Protein AF-A0A355S2Q7-F1 (afdb_monomer_lite)

pLDDT: mean 98.08, std 1.68, range [84.12, 98.81]

Secondary structure (DSSP, 8-state):
---EEE--SS--HHHHHHHHHHHHHHHHHTT--S-EEE-S-HHHHHHHHHTT---S-------SSHHHHHHTT--HHHHHHHHHHHHHH-

Sequence (90 aa):
DAVIGLNPVEDTVDNVSKILKKFYEIKAKWEVPTQACVLAHVTTQMEAIKKGAPSDLIFQSVAGTQKGNEAFGITADMLSEAKEIVTRQG

Foldseek 3Di:
DEEDEEADPDLALVVQLVVLVVVVVVCVVVVPPYFYEYAHDLVSVLVNLVVQRQGQDGHHDDDPDPVRQVVSVDDPVSVVVSVVSNVPRD

Radius of gyration: 13.19 Å; chains: 1; bounding box: 33×24×32 Å

Structure (mmCIF, N/CA/C/O backbone):
data_AF-A0A355S2Q7-F1
#
_entry.id   AF-A0A355S2Q7-F1
#
loop_
_atom_site.group_PDB
_atom_site.id
_atom_site.type_symbol
_atom_site.label_atom_id
_atom_site.label_alt_id
_atom_site.label_comp_id
_atom_site.label_asym_id
_atom_site.label_entity_id
_atom_site.label_seq_id
_atom_site.pdbx_PDB_ins_code
_atom_site.Cartn_x
_atom_site.Cartn_y
_atom_site.Cartn_z
_atom_site.occupancy
_atom_site.B_iso_or_equiv
_atom_site.auth_seq_id
_atom_site.auth_comp_id
_atom_site.auth_asym_id
_atom_site.auth_atom_id
_atom_site.pdbx_PDB_model_num
ATOM 1 N N . ASP A 1 1 ? -15.126 -10.460 2.967 1.00 92.12 1 ASP A N 1
ATOM 2 C CA . ASP A 1 1 ? -14.422 -11.540 3.688 1.00 92.12 1 ASP A CA 1
ATOM 3 C C . ASP A 1 1 ? -12.945 -11.562 3.314 1.00 92.12 1 ASP A C 1
ATOM 5 O O . ASP A 1 1 ? -12.131 -11.642 4.217 1.00 92.12 1 ASP A O 1
ATOM 9 N N . ALA A 1 2 ? -12.594 -11.429 2.030 1.00 97.38 2 ALA A N 1
ATOM 10 C CA . ALA A 1 2 ? -11.194 -11.336 1.605 1.00 97.38 2 ALA A CA 1
ATOM 11 C C . ALA A 1 2 ? -10.540 -9.972 1.903 1.00 97.38 2 ALA A C 1
ATOM 13 O O . ALA A 1 2 ? -9.480 -9.908 2.508 1.00 97.38 2 ALA A O 1
ATOM 14 N N . VAL A 1 3 ? -11.140 -8.870 1.443 1.00 98.25 3 VAL A N 1
ATOM 15 C CA . VAL A 1 3 ? -10.636 -7.504 1.665 1.00 98.25 3 VAL A CA 1
ATOM 16 C C . VAL A 1 3 ? -11.746 -6.490 1.376 1.00 98.25 3 VAL A C 1
ATOM 18 O O . VAL A 1 3 ? -12.524 -6.671 0.439 1.00 98.25 3 VAL A O 1
ATOM 21 N N . ILE A 1 4 ? -11.830 -5.421 2.169 1.00 98.19 4 ILE A N 1
ATOM 22 C CA . ILE A 1 4 ? -12.554 -4.196 1.808 1.00 98.19 4 ILE A CA 1
ATOM 23 C C . ILE A 1 4 ? -11.537 -3.257 1.172 1.00 98.19 4 ILE A C 1
ATOM 25 O O . ILE A 1 4 ? -10.583 -2.838 1.827 1.00 98.19 4 ILE A O 1
ATOM 29 N N . GLY A 1 5 ? -11.727 -2.926 -0.101 1.00 98.06 5 GLY A N 1
ATOM 30 C CA . GLY A 1 5 ? -10.784 -2.066 -0.795 1.00 98.06 5 GLY A CA 1
ATOM 31 C C . GLY A 1 5 ? -11.404 -1.136 -1.817 1.00 98.06 5 GLY A C 1
ATOM 32 O O . GLY A 1 5 ? -12.548 -1.306 -2.236 1.00 98.06 5 GLY A O 1
ATOM 33 N N . LEU A 1 6 ? -10.615 -0.137 -2.203 1.00 98.56 6 LEU A N 1
ATOM 34 C CA . LEU A 1 6 ? -10.924 0.792 -3.283 1.00 98.56 6 LEU A CA 1
ATOM 35 C C . LEU A 1 6 ? -9.709 0.906 -4.194 1.00 98.56 6 LEU A C 1
ATOM 37 O O . LEU A 1 6 ? -8.592 1.065 -3.709 1.00 98.56 6 LEU A O 1
ATOM 41 N N . ASN A 1 7 ? -9.944 0.877 -5.502 1.00 98.56 7 ASN A N 1
ATOM 42 C CA . ASN A 1 7 ? -8.996 1.390 -6.482 1.00 98.56 7 ASN A CA 1
ATOM 43 C C . ASN A 1 7 ? -9.275 2.897 -6.647 1.00 98.56 7 ASN A C 1
ATOM 45 O O . ASN A 1 7 ? -10.337 3.246 -7.177 1.00 98.56 7 ASN A O 1
ATOM 49 N N . PRO A 1 8 ? -8.432 3.788 -6.094 1.00 97.81 8 PRO A N 1
ATOM 50 C CA . PRO A 1 8 ? -8.738 5.208 -6.056 1.00 97.81 8 PRO A CA 1
ATOM 51 C C . PRO A 1 8 ? -8.549 5.848 -7.434 1.00 97.81 8 PRO A C 1
ATOM 53 O O . PRO A 1 8 ? -7.582 5.576 -8.134 1.00 97.81 8 PRO A O 1
ATOM 56 N N . VAL A 1 9 ? -9.448 6.767 -7.795 1.00 97.56 9 VAL A N 1
ATOM 57 C CA . VAL A 1 9 ? -9.267 7.612 -8.991 1.00 97.56 9 VAL A CA 1
ATOM 58 C C . VAL A 1 9 ? -8.090 8.575 -8.799 1.00 97.56 9 VAL A C 1
ATOM 60 O O . VAL A 1 9 ? -7.330 8.819 -9.730 1.00 97.56 9 VAL A O 1
ATOM 63 N N . GLU A 1 10 ? -7.931 9.106 -7.583 1.00 97.12 10 GLU A N 1
ATOM 64 C CA . GLU A 1 10 ? -6.835 10.003 -7.211 1.00 97.12 10 GLU A CA 1
ATOM 65 C C . GLU A 1 10 ? -5.825 9.284 -6.312 1.00 97.12 10 GLU A C 1
ATOM 67 O O . GLU A 1 10 ? -6.099 9.005 -5.140 1.00 97.12 10 GLU A O 1
ATOM 72 N N . ASP A 1 11 ? -4.640 9.025 -6.860 1.00 96.38 11 ASP A N 1
ATOM 73 C CA . ASP A 1 11 ? -3.510 8.396 -6.175 1.00 96.38 11 ASP A CA 1
ATOM 74 C C . ASP A 1 11 ? -2.633 9.458 -5.490 1.00 96.38 11 ASP A C 1
ATOM 76 O O . ASP A 1 11 ? -1.542 9.809 -5.939 1.00 96.38 11 ASP A O 1
ATOM 80 N N . THR A 1 12 ? -3.160 10.047 -4.416 1.00 98.50 12 THR A N 1
ATOM 81 C CA . THR A 1 12 ? -2.411 10.971 -3.555 1.00 98.50 12 THR A CA 1
ATOM 82 C C . THR A 1 12 ? -2.365 10.442 -2.130 1.00 98.50 12 THR A C 1
ATOM 84 O O . THR A 1 12 ? -3.309 9.803 -1.662 1.00 98.50 12 THR A O 1
ATOM 87 N N . VAL A 1 13 ? -1.281 10.741 -1.408 1.00 98.56 13 VAL A N 1
ATOM 88 C CA . VAL A 1 13 ? -1.087 10.286 -0.020 1.00 98.56 13 VAL A CA 1
ATOM 89 C C . VAL A 1 13 ? -2.259 10.703 0.873 1.00 98.56 13 VAL A C 1
ATOM 91 O O . VAL A 1 13 ? -2.738 9.900 1.675 1.00 98.56 13 VAL A O 1
ATOM 94 N N . ASP A 1 14 ? -2.762 11.927 0.711 1.00 98.56 14 ASP A N 1
ATOM 95 C CA . ASP A 1 14 ? -3.871 12.447 1.514 1.00 98.56 14 ASP A CA 1
ATOM 96 C C . ASP A 1 14 ? -5.190 11.734 1.198 1.00 98.56 14 ASP A C 1
ATOM 98 O O . ASP A 1 14 ? -5.926 11.360 2.119 1.00 98.56 14 ASP A O 1
ATOM 102 N N . ASN A 1 15 ? -5.482 11.488 -0.085 1.00 98.62 15 ASN A N 1
ATOM 103 C CA . ASN A 1 15 ? -6.696 10.780 -0.481 1.00 98.62 15 ASN A CA 1
ATOM 104 C C . ASN A 1 15 ? -6.657 9.311 -0.033 1.00 98.62 15 ASN A C 1
ATOM 106 O O . ASN A 1 15 ? -7.600 8.837 0.603 1.00 98.62 15 ASN A O 1
ATOM 110 N N . VAL A 1 16 ?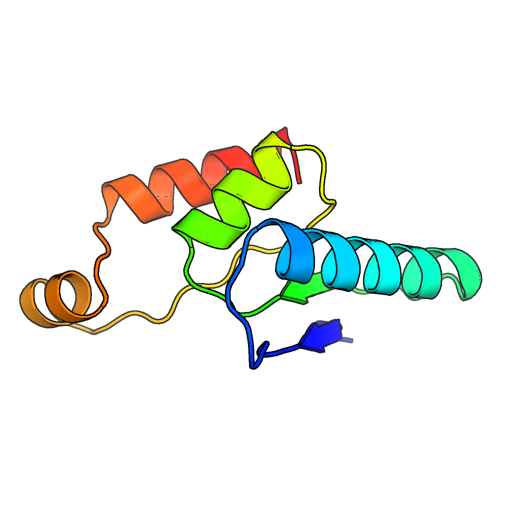 -5.539 8.617 -0.271 1.00 98.75 16 VAL A N 1
ATOM 111 C CA . VAL A 1 16 ? -5.308 7.240 0.195 1.00 98.75 16 VAL A CA 1
ATOM 112 C C . VAL A 1 16 ? -5.470 7.153 1.715 1.00 98.75 16 VAL A C 1
ATOM 114 O O . VAL A 1 16 ? -6.234 6.320 2.205 1.00 98.75 16 VAL A O 1
ATOM 117 N N . SER A 1 17 ? -4.854 8.073 2.464 1.00 98.75 17 SER A N 1
ATOM 118 C CA . SER A 1 17 ? -4.980 8.138 3.925 1.00 98.75 17 SER A CA 1
ATOM 119 C C . SER A 1 17 ? -6.426 8.331 4.382 1.00 98.75 17 SER A C 1
ATOM 121 O O . SER A 1 17 ? -6.864 7.714 5.355 1.00 98.75 17 SER A O 1
ATOM 123 N N . LYS A 1 18 ? -7.186 9.194 3.698 1.00 98.69 18 LYS A N 1
ATOM 124 C CA . LYS A 1 18 ? -8.594 9.459 4.010 1.00 98.69 18 LYS A CA 1
ATOM 125 C C . LYS A 1 18 ? -9.461 8.222 3.781 1.00 98.69 18 LYS A C 1
ATOM 127 O O . LYS A 1 18 ? -10.287 7.906 4.635 1.00 98.69 18 LYS A O 1
ATOM 132 N N . ILE A 1 19 ? -9.275 7.525 2.660 1.00 98.69 19 ILE A N 1
ATOM 133 C CA . ILE A 1 19 ? -10.037 6.314 2.330 1.00 98.69 19 ILE A CA 1
ATOM 134 C C . ILE A 1 19 ? -9.722 5.195 3.329 1.00 98.69 19 ILE A C 1
ATOM 136 O O . ILE A 1 19 ? -10.646 4.608 3.891 1.00 98.69 1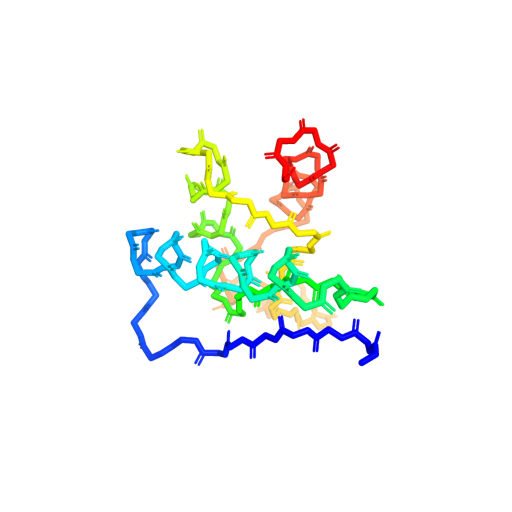9 ILE A O 1
ATOM 140 N N . LEU A 1 20 ? -8.439 4.952 3.617 1.00 98.69 20 LEU A N 1
ATOM 141 C CA . LEU A 1 20 ? -8.004 3.949 4.592 1.00 98.69 20 LEU A CA 1
ATOM 142 C C . LEU A 1 20 ? -8.622 4.187 5.976 1.00 98.69 20 LEU A C 1
ATOM 144 O O . LEU A 1 20 ? -9.242 3.289 6.545 1.00 98.69 20 LEU A O 1
ATOM 148 N N . LYS A 1 21 ? -8.565 5.425 6.484 1.00 98.62 21 LYS A N 1
ATOM 149 C CA . LYS A 1 21 ? -9.210 5.791 7.757 1.00 98.62 21 LYS A CA 1
ATOM 150 C C . LYS A 1 21 ? -10.713 5.508 7.739 1.00 98.62 21 LYS A C 1
ATOM 152 O O . LYS A 1 21 ? -11.240 4.971 8.709 1.00 98.62 21 LYS A O 1
ATOM 157 N N . LYS A 1 22 ? -11.402 5.790 6.626 1.00 98.56 22 LYS A N 1
ATOM 158 C CA . LYS A 1 22 ? -12.836 5.493 6.482 1.00 98.56 22 LYS A CA 1
ATOM 159 C C . LYS A 1 22 ? -13.136 3.997 6.486 1.00 98.56 22 LYS A C 1
ATOM 161 O O . LYS A 1 22 ? -14.121 3.587 7.095 1.00 98.56 22 LYS A O 1
ATOM 166 N N . PHE A 1 23 ? -12.290 3.173 5.877 1.00 98.50 23 PHE A N 1
ATOM 167 C CA . PHE A 1 23 ? -12.431 1.720 5.966 1.00 98.50 23 PHE A CA 1
ATOM 168 C C . PHE A 1 23 ? -12.250 1.204 7.390 1.00 98.50 23 PHE A C 1
ATOM 170 O O . PHE A 1 23 ? -13.050 0.381 7.833 1.00 98.50 23 PHE A O 1
ATOM 177 N N . TYR A 1 24 ? -11.278 1.727 8.138 1.00 98.31 24 TYR A N 1
ATOM 178 C CA . TYR A 1 24 ? -11.090 1.349 9.540 1.00 98.31 24 TYR A CA 1
ATOM 179 C C . TYR A 1 24 ? -12.233 1.819 10.444 1.00 98.31 24 TYR A C 1
ATOM 181 O O . TYR A 1 24 ? -12.670 1.051 11.297 1.00 98.31 24 TYR A O 1
ATOM 189 N N . GLU A 1 25 ? -12.783 3.019 10.224 1.00 98.44 25 GLU A N 1
ATOM 190 C CA . GLU A 1 25 ? -13.997 3.475 10.916 1.00 98.44 25 GLU A CA 1
ATOM 191 C C . GLU A 1 25 ? -15.169 2.503 10.693 1.00 98.44 25 GLU A C 1
ATOM 193 O O . GLU A 1 25 ? -15.865 2.147 11.641 1.00 98.44 25 GLU A O 1
ATOM 198 N N . ILE A 1 26 ? -15.377 2.038 9.454 1.00 98.06 26 ILE A N 1
ATOM 199 C CA . ILE A 1 26 ? -16.441 1.079 9.114 1.00 98.06 26 ILE A CA 1
ATOM 200 C C . ILE A 1 26 ? -16.177 -0.287 9.757 1.00 98.06 26 ILE A C 1
ATOM 202 O O . ILE A 1 26 ? -17.086 -0.838 10.379 1.00 98.06 26 ILE A O 1
ATOM 206 N N . LYS A 1 27 ? -14.952 -0.818 9.638 1.00 97.62 27 LYS A N 1
ATOM 207 C CA . LYS A 1 27 ? -14.553 -2.091 10.260 1.00 97.62 27 LYS A CA 1
ATOM 208 C C . LYS A 1 27 ? -14.800 -2.070 11.764 1.00 97.62 27 LYS A C 1
ATOM 210 O O . LYS A 1 27 ? -15.412 -2.996 12.278 1.00 97.62 27 LYS A O 1
ATOM 215 N N . ALA A 1 28 ? -14.355 -1.014 12.446 1.00 97.69 28 ALA A N 1
ATOM 216 C CA . ALA A 1 28 ? -14.500 -0.879 13.890 1.00 97.69 28 ALA A CA 1
ATOM 217 C C . ALA A 1 28 ? -15.965 -0.702 14.304 1.00 97.69 28 ALA A C 1
ATOM 219 O O . ALA A 1 28 ? -16.420 -1.352 15.238 1.00 97.69 28 ALA A O 1
ATOM 220 N N . LYS A 1 29 ? -16.727 0.137 13.589 1.00 98.50 29 LYS A N 1
ATOM 221 C CA . LYS A 1 29 ? -18.136 0.410 13.906 1.00 98.50 29 LYS A CA 1
ATOM 222 C C . LYS A 1 29 ? -19.014 -0.840 13.855 1.00 98.50 29 LYS A C 1
ATOM 224 O O . LYS A 1 29 ? -19.950 -0.947 14.640 1.00 98.50 29 LYS A O 1
ATOM 229 N N . TRP A 1 30 ? -18.754 -1.728 12.901 1.00 98.38 30 TRP A N 1
ATOM 230 C CA . TRP A 1 30 ? -19.574 -2.916 12.657 1.00 98.38 30 TRP A CA 1
ATOM 231 C C . TRP A 1 30 ? -18.870 -4.221 13.030 1.00 98.38 30 TRP A C 1
ATOM 233 O O . TRP A 1 30 ? -19.360 -5.287 12.670 1.00 98.38 30 TRP A O 1
ATOM 243 N N . GLU A 1 31 ? -17.716 -4.128 13.695 1.00 98.12 31 GLU A N 1
ATOM 244 C CA . GLU A 1 31 ? -16.875 -5.264 14.087 1.00 98.12 31 GLU A CA 1
ATOM 245 C C . GLU A 1 31 ? -16.625 -6.249 12.929 1.00 98.12 31 GLU A C 1
ATOM 247 O O . GLU A 1 31 ? -16.656 -7.465 13.100 1.00 98.12 31 GLU A O 1
ATOM 252 N N . VAL A 1 32 ? -16.396 -5.723 11.718 1.00 98.25 32 VAL A N 1
ATOM 253 C CA . VAL A 1 32 ? -16.248 -6.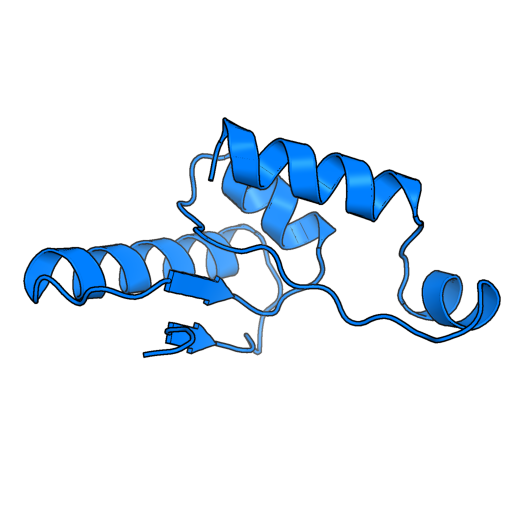546 10.508 1.00 98.25 32 VAL A CA 1
ATOM 254 C C . VAL A 1 32 ? -14.899 -7.277 10.546 1.00 98.25 32 VAL A C 1
ATOM 256 O O . VAL A 1 32 ? -13.858 -6.614 10.467 1.00 98.25 32 VAL A O 1
ATOM 259 N N . PRO A 1 33 ? -14.869 -8.623 10.595 1.00 98.00 33 PRO A N 1
ATOM 260 C CA . PRO A 1 33 ? -13.626 -9.382 10.698 1.0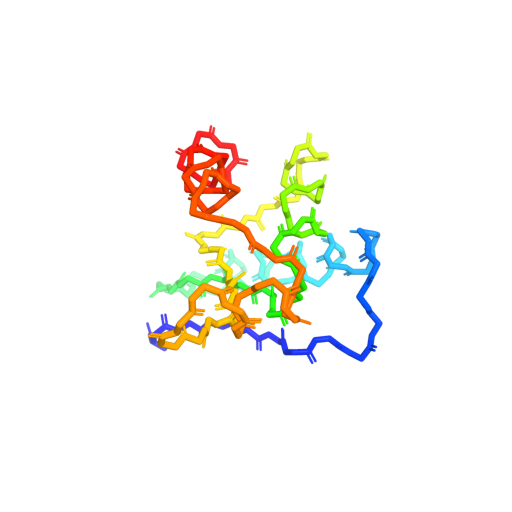0 98.00 33 PRO A CA 1
ATOM 261 C C . PRO A 1 33 ? -12.980 -9.548 9.313 1.00 98.00 33 PRO A C 1
ATOM 263 O O . PRO A 1 33 ? -13.094 -10.591 8.675 1.00 98.00 33 PRO A O 1
ATOM 266 N N . THR A 1 34 ? -12.343 -8.490 8.809 1.00 98.06 34 THR A N 1
ATOM 267 C CA . THR A 1 34 ? -11.732 -8.452 7.468 1.00 98.06 34 THR A CA 1
ATOM 268 C C . THR A 1 34 ? -10.554 -7.478 7.413 1.00 98.06 34 THR A C 1
ATOM 270 O O . THR A 1 34 ? -10.342 -6.682 8.325 1.00 98.06 34 THR A O 1
ATOM 273 N N . GLN A 1 35 ? -9.810 -7.509 6.312 1.00 98.38 35 GLN A N 1
ATOM 274 C CA . GLN A 1 35 ? -8.715 -6.589 6.005 1.00 98.38 35 GLN A CA 1
ATOM 275 C C . GLN A 1 35 ? -9.200 -5.373 5.198 1.00 98.38 35 GLN A C 1
ATOM 277 O O . GLN A 1 35 ? -10.213 -5.453 4.498 1.00 98.38 35 GLN A O 1
ATOM 282 N N . ALA A 1 36 ? -8.458 -4.269 5.264 1.00 98.19 36 ALA A N 1
ATOM 283 C CA . ALA A 1 36 ? -8.632 -3.050 4.486 1.00 98.19 36 ALA A CA 1
ATOM 284 C C . ALA A 1 36 ? -7.381 -2.747 3.645 1.00 98.19 36 ALA A C 1
ATOM 286 O O . ALA A 1 36 ? -6.253 -2.949 4.094 1.00 98.19 36 ALA A O 1
ATOM 287 N N . CYS A 1 37 ? -7.590 -2.253 2.422 1.00 98.50 37 CYS A N 1
ATOM 288 C CA . CYS A 1 37 ? -6.514 -1.867 1.506 1.00 98.50 37 CYS A CA 1
ATOM 289 C C . CYS A 1 37 ? -6.990 -0.797 0.511 1.00 98.50 37 CYS A C 1
ATOM 291 O O . CYS A 1 37 ? -8.152 -0.789 0.110 1.00 98.50 37 CYS A O 1
ATOM 293 N N . VAL A 1 38 ? -6.098 0.080 0.054 1.00 98.69 38 VAL A N 1
ATOM 294 C CA . VAL A 1 38 ? -6.364 0.994 -1.069 1.00 98.69 38 VAL A CA 1
ATOM 295 C C . VAL A 1 38 ? -5.361 0.697 -2.174 1.00 98.69 38 VAL A C 1
ATOM 297 O O . VAL A 1 38 ? -4.159 0.780 -1.956 1.00 98.69 38 VAL A O 1
ATOM 300 N N . LEU A 1 39 ? -5.857 0.348 -3.361 1.00 98.69 39 LEU A N 1
ATOM 301 C CA . LEU A 1 39 ? -5.072 -0.212 -4.463 1.00 98.69 39 LEU A CA 1
ATOM 302 C C . LEU A 1 39 ? -4.387 0.886 -5.303 1.00 98.69 39 LEU A C 1
ATOM 304 O O . LEU A 1 39 ? -4.573 0.963 -6.513 1.00 98.69 39 LEU A O 1
ATOM 308 N N . ALA A 1 40 ? -3.630 1.753 -4.632 1.00 98.62 40 ALA A N 1
ATOM 309 C CA . ALA A 1 40 ? -2.786 2.802 -5.212 1.00 98.62 40 ALA A CA 1
ATOM 310 C C . ALA A 1 40 ? -1.380 2.273 -5.570 1.00 98.62 40 ALA A C 1
ATOM 312 O O . ALA A 1 40 ? -1.066 1.111 -5.311 1.00 98.62 40 ALA A O 1
ATOM 313 N N . HIS A 1 41 ? -0.495 3.107 -6.115 1.00 98.69 41 HIS A N 1
ATOM 314 C CA . HIS A 1 41 ? 0.919 2.751 -6.236 1.00 98.69 41 HIS A CA 1
ATOM 315 C C . HIS A 1 41 ? 1.536 2.481 -4.851 1.00 98.69 41 HIS A C 1
ATOM 317 O O . HIS A 1 41 ? 1.211 3.148 -3.862 1.00 98.69 41 HIS A O 1
ATOM 323 N N . VAL A 1 42 ? 2.435 1.495 -4.761 1.00 98.69 42 VAL A N 1
ATOM 324 C CA . VAL A 1 42 ? 3.017 1.029 -3.492 1.00 98.69 42 VAL A CA 1
ATOM 325 C C . VAL A 1 42 ? 3.705 2.153 -2.721 1.00 98.69 42 VAL A C 1
ATOM 327 O O . VAL A 1 42 ? 3.561 2.239 -1.506 1.00 98.69 42 VAL A O 1
ATOM 330 N N . THR A 1 43 ? 4.370 3.077 -3.417 1.00 98.69 43 THR A N 1
ATOM 331 C CA . THR A 1 43 ? 5.035 4.224 -2.783 1.00 98.69 43 THR A CA 1
ATOM 332 C C . THR A 1 43 ? 4.040 5.183 -2.130 1.00 98.69 43 THR A C 1
ATOM 334 O O . THR A 1 43 ? 4.285 5.629 -1.011 1.00 98.69 43 THR A O 1
ATOM 337 N N . THR A 1 44 ? 2.889 5.461 -2.755 1.00 98.81 44 THR A N 1
ATOM 338 C CA . THR A 1 44 ? 1.849 6.304 -2.144 1.00 98.81 44 THR A CA 1
ATOM 339 C C . THR A 1 44 ? 1.296 5.656 -0.879 1.00 98.81 44 THR A C 1
ATOM 341 O O . THR A 1 44 ? 1.121 6.331 0.136 1.00 98.81 44 THR A O 1
ATOM 344 N N . GLN A 1 45 ? 1.049 4.342 -0.918 1.00 98.81 45 GLN A N 1
ATOM 345 C CA . GLN A 1 45 ? 0.581 3.591 0.249 1.00 98.81 45 GLN A CA 1
ATOM 346 C C . GLN A 1 45 ? 1.625 3.589 1.372 1.00 98.81 45 GLN A C 1
ATOM 348 O O . GLN A 1 45 ? 1.280 3.881 2.513 1.00 98.81 45 GLN A O 1
ATOM 353 N N . MET A 1 46 ? 2.900 3.331 1.058 1.00 98.81 46 MET A N 1
ATOM 354 C CA . MET A 1 46 ? 4.004 3.389 2.024 1.00 98.81 46 MET A CA 1
ATOM 355 C C . MET A 1 46 ? 4.065 4.749 2.722 1.00 98.81 46 MET A C 1
ATOM 357 O O . MET A 1 46 ? 4.157 4.802 3.945 1.00 98.81 46 MET A O 1
ATOM 361 N N . GLU A 1 47 ? 3.973 5.850 1.973 1.00 98.75 47 GLU A N 1
ATOM 362 C CA . GLU A 1 47 ? 3.996 7.198 2.548 1.00 98.75 47 GLU A CA 1
ATOM 363 C C . GLU A 1 47 ? 2.738 7.517 3.369 1.00 98.75 47 GLU A C 1
ATOM 365 O O . GLU A 1 47 ? 2.830 8.193 4.395 1.00 98.75 47 GLU A O 1
ATOM 370 N N . ALA A 1 48 ? 1.567 7.008 2.978 1.00 98.75 48 ALA A N 1
ATOM 371 C CA . ALA A 1 48 ? 0.354 7.117 3.788 1.00 98.75 48 ALA A CA 1
ATOM 372 C C . ALA A 1 48 ? 0.513 6.384 5.131 1.00 98.75 48 ALA A C 1
ATOM 374 O O . ALA A 1 48 ? 0.217 6.958 6.181 1.00 98.75 48 ALA A O 1
ATOM 375 N N . ILE A 1 49 ? 1.044 5.156 5.111 1.00 98.62 49 ILE A N 1
ATOM 376 C CA . ILE A 1 49 ? 1.285 4.345 6.314 1.00 98.62 49 ILE A CA 1
ATOM 377 C C . ILE A 1 49 ? 2.338 5.001 7.216 1.00 98.62 49 ILE A C 1
ATOM 379 O O . ILE A 1 49 ? 2.098 5.168 8.409 1.00 98.62 49 ILE A O 1
ATOM 383 N N . LYS A 1 50 ? 3.456 5.492 6.657 1.00 98.50 50 LYS A N 1
ATOM 384 C CA . LYS A 1 50 ? 4.478 6.257 7.405 1.00 98.50 50 LYS A CA 1
ATOM 385 C C . LYS A 1 50 ? 3.897 7.501 8.095 1.00 98.50 50 LYS A C 1
ATOM 387 O O . LYS A 1 50 ? 4.409 7.932 9.125 1.00 98.50 50 LYS A O 1
ATOM 392 N N . LYS A 1 51 ? 2.819 8.081 7.550 1.00 98.25 51 LYS A N 1
ATOM 393 C CA . LYS A 1 51 ? 2.064 9.204 8.142 1.00 98.25 51 LYS A CA 1
ATOM 394 C C . LYS A 1 51 ? 0.930 8.766 9.085 1.00 98.25 51 LYS A C 1
ATOM 396 O O . LYS A 1 51 ? 0.135 9.605 9.514 1.00 98.25 51 LYS A O 1
ATOM 401 N N . GLY A 1 52 ? 0.842 7.480 9.418 1.00 98.12 52 GLY A N 1
ATOM 402 C CA . GLY A 1 52 ? -0.127 6.920 10.360 1.00 98.12 52 GLY A CA 1
ATOM 403 C C . GLY A 1 52 ? -1.499 6.610 9.758 1.00 98.12 52 GLY A C 1
ATOM 404 O O . GLY A 1 52 ? -2.487 6.560 10.493 1.00 98.12 52 GLY A O 1
ATOM 405 N N . ALA A 1 53 ? -1.613 6.462 8.434 1.00 98.50 53 ALA A N 1
ATOM 406 C CA . ALA A 1 53 ? -2.810 5.868 7.849 1.00 98.50 53 ALA A CA 1
ATOM 407 C C . ALA A 1 53 ? -2.819 4.352 8.117 1.00 98.50 53 ALA A C 1
ATOM 409 O O . ALA A 1 53 ? -1.829 3.693 7.811 1.00 98.50 53 ALA A O 1
ATOM 410 N N . PRO A 1 54 ? -3.918 3.796 8.649 1.00 98.19 54 PRO A N 1
ATOM 411 C CA . PRO A 1 54 ? -3.976 2.377 8.973 1.00 98.19 54 PRO A CA 1
ATOM 412 C C . PRO A 1 54 ? -4.166 1.539 7.699 1.00 98.19 54 PRO A C 1
ATOM 414 O O . PRO A 1 54 ? -4.961 1.915 6.838 1.00 98.19 54 PRO A O 1
ATOM 417 N N . SER A 1 55 ? -3.470 0.414 7.556 1.00 97.88 55 SER A N 1
ATOM 418 C CA . SER A 1 55 ? -3.607 -0.508 6.423 1.00 97.88 55 SER A CA 1
ATOM 419 C C . SER A 1 55 ? -3.225 -1.937 6.810 1.00 97.88 55 SER A C 1
ATOM 421 O O . SER A 1 55 ? -2.092 -2.195 7.199 1.00 97.88 55 SER A O 1
ATOM 423 N N . ASP A 1 56 ? -4.133 -2.901 6.622 1.00 98.12 56 ASP A N 1
ATOM 424 C CA . ASP A 1 56 ? -3.848 -4.308 6.952 1.00 98.12 56 ASP A CA 1
ATOM 425 C C . ASP A 1 56 ? -3.049 -5.007 5.838 1.00 98.12 56 ASP A C 1
ATOM 427 O O . ASP A 1 56 ? -2.383 -6.015 6.071 1.00 98.12 56 ASP A O 1
ATOM 431 N N . LEU A 1 57 ? -3.161 -4.504 4.604 1.00 98.44 57 LEU A N 1
ATOM 432 C CA . LEU A 1 57 ? -2.492 -5.021 3.410 1.00 98.44 57 LEU A CA 1
ATOM 433 C C . LEU A 1 57 ? -1.850 -3.875 2.628 1.00 98.44 57 LEU A C 1
ATOM 435 O O . LEU A 1 57 ? -2.271 -2.723 2.736 1.00 98.44 57 LEU A O 1
ATOM 439 N N . ILE A 1 58 ? -0.874 -4.207 1.785 1.00 98.50 58 ILE A N 1
ATOM 440 C CA . ILE A 1 58 ? -0.269 -3.277 0.832 1.00 98.50 58 ILE A CA 1
ATOM 441 C C . ILE A 1 58 ? -0.348 -3.864 -0.577 1.00 98.50 58 ILE A C 1
ATOM 443 O O . ILE A 1 58 ? 0.014 -5.020 -0.802 1.00 98.50 58 ILE A O 1
ATOM 447 N N . PHE A 1 59 ? -0.887 -3.090 -1.516 1.00 98.69 59 PHE A N 1
ATOM 448 C CA . PHE A 1 59 ? -1.109 -3.526 -2.893 1.00 98.69 59 PHE A CA 1
ATOM 449 C C . PHE A 1 59 ? 0.021 -3.068 -3.818 1.00 98.69 59 PHE A C 1
ATOM 451 O O . PHE A 1 59 ? 0.585 -1.995 -3.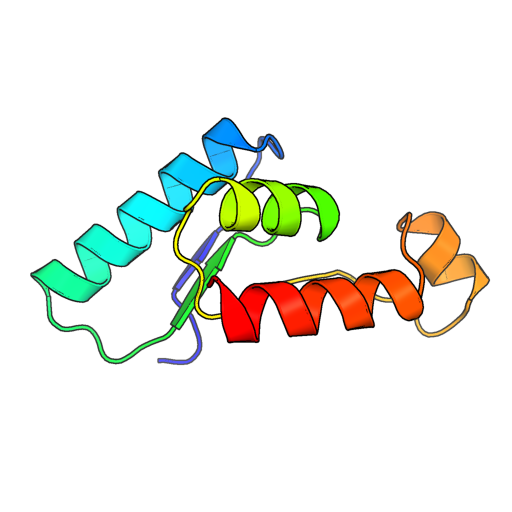625 1.00 98.69 59 PHE A O 1
ATOM 458 N N . GLN A 1 60 ? 0.298 -3.846 -4.864 1.00 98.62 60 GLN A N 1
ATOM 459 C CA . GLN A 1 60 ? 1.056 -3.379 -6.019 1.00 98.62 60 GLN A CA 1
ATOM 460 C C . GLN A 1 60 ? 0.749 -4.239 -7.248 1.00 98.62 60 GLN A C 1
ATOM 462 O O . GLN A 1 60 ? 0.762 -5.469 -7.172 1.00 98.62 60 GLN A O 1
ATOM 467 N N . 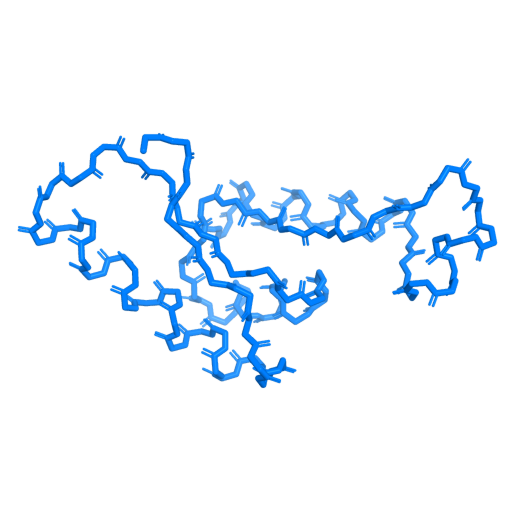SER A 1 61 ? 0.544 -3.599 -8.400 1.00 98.44 61 SER A N 1
ATOM 468 C CA . SER A 1 61 ? 0.551 -4.291 -9.692 1.00 98.44 61 SER A CA 1
ATOM 469 C C . SER A 1 61 ? 1.967 -4.759 -10.027 1.00 98.44 61 SER A C 1
ATOM 471 O O . SER A 1 61 ? 2.902 -3.959 -9.993 1.00 98.44 61 SER A O 1
ATOM 473 N N . VAL A 1 62 ? 2.123 -6.036 -10.383 1.00 98.31 62 VAL A N 1
ATOM 474 C CA . VAL A 1 62 ? 3.410 -6.638 -10.771 1.00 98.31 62 VAL A CA 1
ATOM 475 C C . VAL A 1 62 ? 3.351 -7.238 -12.173 1.00 98.31 62 VAL A C 1
ATOM 477 O O . VAL A 1 62 ? 2.291 -7.622 -12.667 1.00 98.31 62 VAL A O 1
ATOM 480 N N . ALA A 1 63 ? 4.515 -7.359 -12.802 1.00 98.38 63 ALA A N 1
ATOM 481 C CA . ALA A 1 63 ? 4.725 -8.042 -14.069 1.00 98.38 63 ALA A CA 1
ATOM 482 C C . ALA A 1 63 ? 5.693 -9.224 -13.910 1.00 98.38 63 ALA A C 1
ATOM 484 O O . ALA A 1 63 ? 6.538 -9.258 -13.017 1.00 98.38 63 ALA A O 1
ATOM 485 N N . GLY A 1 64 ? 5.623 -10.177 -14.843 1.00 98.25 64 GLY A N 1
ATOM 486 C CA . GLY A 1 64 ? 6.484 -11.368 -14.855 1.00 98.25 64 GLY A CA 1
ATOM 487 C C . GLY A 1 64 ? 7.922 -11.140 -15.341 1.00 98.25 64 GLY A C 1
ATOM 488 O O . GLY A 1 64 ? 8.655 -12.107 -15.515 1.00 98.25 64 GLY A O 1
ATOM 489 N N . THR A 1 65 ? 8.335 -9.895 -15.610 1.00 98.25 65 THR A N 1
ATOM 490 C CA . THR A 1 65 ? 9.700 -9.561 -16.057 1.00 98.25 65 THR A CA 1
ATOM 491 C C . THR A 1 65 ? 10.195 -8.287 -15.381 1.00 98.25 65 THR A C 1
ATOM 493 O O . THR A 1 65 ? 9.395 -7.412 -15.047 1.00 98.25 65 THR A O 1
ATOM 496 N N . GLN A 1 66 ? 11.518 -8.146 -15.241 1.00 98.06 66 GLN A N 1
ATOM 497 C CA . GLN A 1 66 ? 12.137 -6.939 -14.683 1.00 98.06 66 GLN A CA 1
ATOM 498 C C . GLN A 1 66 ? 11.707 -5.678 -15.445 1.00 98.06 66 GLN A C 1
ATOM 500 O O . GLN A 1 66 ? 11.219 -4.740 -14.829 1.00 98.06 66 GLN A O 1
ATOM 505 N N . LYS A 1 67 ? 11.777 -5.695 -16.782 1.00 98.31 67 LYS A N 1
ATOM 506 C CA . LYS A 1 67 ? 11.350 -4.565 -17.623 1.00 98.31 67 LYS A CA 1
ATOM 507 C C . LYS A 1 67 ? 9.877 -4.191 -17.411 1.00 98.31 67 LYS A C 1
ATOM 509 O O . LYS A 1 67 ? 9.522 -3.020 -17.470 1.00 98.31 67 LYS A O 1
ATOM 514 N N . GLY A 1 68 ? 9.011 -5.178 -17.175 1.00 98.50 68 GLY A N 1
ATOM 515 C CA . GLY A 1 68 ? 7.605 -4.924 -16.858 1.00 98.50 68 GLY A CA 1
ATOM 516 C C . GLY A 1 68 ? 7.427 -4.241 -15.499 1.00 98.50 68 GLY A C 1
ATOM 517 O O . GLY A 1 68 ? 6.639 -3.310 -15.387 1.00 98.50 68 GLY A O 1
ATOM 518 N N . ASN A 1 69 ? 8.192 -4.657 -14.489 1.00 98.44 69 ASN A N 1
ATOM 519 C CA . ASN A 1 69 ? 8.184 -4.024 -13.167 1.00 98.44 69 ASN A CA 1
ATOM 520 C C . ASN A 1 69 ? 8.782 -2.608 -13.199 1.00 98.44 69 ASN A C 1
ATOM 522 O O . ASN A 1 69 ? 8.217 -1.697 -12.604 1.00 98.44 69 ASN A O 1
ATOM 526 N N . GLU A 1 70 ? 9.843 -2.387 -13.976 1.00 97.62 70 GLU A N 1
ATOM 527 C CA . GLU A 1 70 ? 10.393 -1.049 -14.234 1.00 97.62 70 GLU A CA 1
ATOM 528 C C . GLU A 1 70 ? 9.364 -0.137 -14.919 1.00 97.62 70 GLU A C 1
ATOM 530 O O . GLU A 1 70 ? 9.241 1.029 -14.553 1.00 97.62 70 GLU A O 1
ATOM 535 N N . ALA A 1 71 ? 8.566 -0.667 -15.856 1.00 98.19 71 ALA A N 1
ATOM 536 C CA . ALA A 1 71 ? 7.474 0.078 -16.486 1.00 98.19 71 ALA A CA 1
ATOM 537 C C . ALA A 1 71 ? 6.337 0.428 -15.507 1.00 98.19 71 ALA A C 1
ATOM 539 O O . ALA A 1 71 ? 5.678 1.450 -15.683 1.00 98.19 71 ALA A O 1
ATOM 540 N N . PHE A 1 72 ? 6.129 -0.386 -14.466 1.00 97.69 72 PHE A N 1
ATOM 541 C CA . PHE A 1 72 ? 5.248 -0.057 -13.343 1.00 97.69 72 PHE A CA 1
ATOM 542 C C . PHE A 1 72 ? 5.892 0.878 -12.310 1.00 97.69 72 PHE A C 1
ATOM 544 O O . PHE A 1 72 ? 5.195 1.308 -11.401 1.00 97.69 72 PHE A O 1
ATOM 551 N N . GLY A 1 73 ? 7.183 1.204 -12.435 1.00 98.31 73 GLY A N 1
ATOM 552 C CA . GLY A 1 73 ? 7.894 2.069 -11.492 1.00 98.31 73 GLY A CA 1
ATOM 553 C C . GLY A 1 73 ? 8.307 1.380 -10.188 1.00 98.31 73 GLY A C 1
ATOM 554 O O . GLY A 1 73 ? 8.482 2.060 -9.178 1.00 98.31 73 GLY A O 1
ATOM 555 N N . ILE A 1 74 ? 8.468 0.050 -10.189 1.00 98.56 74 ILE A N 1
ATOM 556 C CA . ILE A 1 74 ? 8.769 -0.737 -8.983 1.00 98.56 74 ILE A CA 1
ATOM 557 C C . ILE A 1 74 ? 10.016 -1.615 -9.121 1.00 98.56 74 ILE A C 1
ATOM 559 O O . ILE A 1 74 ? 10.388 -2.057 -10.208 1.00 98.56 74 ILE A O 1
ATOM 563 N N . THR A 1 75 ? 10.629 -1.931 -7.979 1.00 98.44 75 THR A N 1
ATOM 564 C CA . THR A 1 75 ? 11.731 -2.897 -7.842 1.00 98.44 75 THR A CA 1
ATOM 565 C C . THR A 1 75 ? 11.401 -3.941 -6.771 1.00 98.44 75 THR A C 1
ATOM 567 O O . THR A 1 75 ? 10.514 -3.735 -5.942 1.00 98.44 75 THR A O 1
ATOM 570 N N . ALA A 1 76 ? 12.114 -5.072 -6.757 1.00 97.88 76 ALA A N 1
ATOM 571 C CA . ALA A 1 76 ? 11.934 -6.094 -5.718 1.00 97.88 76 ALA A CA 1
ATOM 572 C C . ALA A 1 76 ? 12.284 -5.573 -4.308 1.00 97.88 76 ALA A C 1
ATOM 574 O O . ALA A 1 76 ? 11.602 -5.909 -3.337 1.00 97.88 76 ALA A O 1
ATOM 575 N N . ASP A 1 77 ? 13.298 -4.709 -4.202 1.00 98.38 77 ASP A N 1
ATOM 576 C CA . ASP A 1 77 ? 13.687 -4.074 -2.938 1.00 98.38 77 ASP A CA 1
ATOM 577 C C . ASP A 1 77 ? 12.578 -3.158 -2.412 1.00 98.38 77 ASP A C 1
ATOM 579 O O . ASP A 1 77 ? 12.251 -3.208 -1.228 1.00 98.38 77 ASP A O 1
ATOM 583 N N . MET A 1 78 ? 11.915 -2.406 -3.298 1.00 98.50 78 MET A N 1
ATOM 584 C CA . MET A 1 78 ? 10.764 -1.574 -2.933 1.00 98.50 78 MET A CA 1
ATOM 585 C C . MET A 1 78 ? 9.607 -2.416 -2.377 1.00 98.50 78 MET A C 1
ATOM 587 O O . MET A 1 78 ? 8.999 -2.039 -1.379 1.00 98.50 78 MET A O 1
ATOM 591 N N . LEU A 1 79 ? 9.319 -3.582 -2.971 1.00 98.62 79 LEU A N 1
ATOM 592 C CA . LEU A 1 79 ? 8.301 -4.503 -2.442 1.00 98.62 79 LEU A CA 1
ATOM 593 C C . LEU A 1 79 ? 8.694 -5.082 -1.074 1.00 98.62 79 LEU A C 1
ATOM 595 O O . LEU A 1 79 ? 7.829 -5.337 -0.234 1.00 98.62 79 LEU A O 1
ATOM 599 N N . SER A 1 80 ? 9.993 -5.275 -0.839 1.00 98.62 80 SER A N 1
ATOM 600 C CA . SER A 1 80 ? 10.510 -5.739 0.451 1.00 98.62 80 SER A CA 1
ATOM 601 C C . SER A 1 80 ? 10.360 -4.656 1.525 1.00 98.62 80 SER A C 1
ATOM 603 O O . SER A 1 80 ? 9.828 -4.941 2.597 1.00 98.62 80 SER A O 1
ATOM 605 N N . GLU A 1 81 ? 10.704 -3.401 1.212 1.00 98.62 81 GLU A N 1
ATOM 606 C CA . GLU A 1 81 ? 10.472 -2.243 2.091 1.00 98.62 81 GLU A CA 1
ATOM 607 C C . GLU A 1 81 ? 8.976 -2.060 2.394 1.00 98.62 81 GLU A C 1
ATOM 609 O O . GLU A 1 81 ? 8.578 -1.901 3.548 1.00 98.62 81 GLU A O 1
ATOM 614 N N . ALA A 1 82 ? 8.124 -2.153 1.370 1.00 98.69 82 ALA A N 1
ATOM 615 C CA . ALA A 1 82 ? 6.675 -2.050 1.501 1.00 98.69 82 ALA A CA 1
ATOM 616 C C . ALA A 1 82 ? 6.105 -3.095 2.474 1.00 98.69 82 ALA A C 1
ATOM 618 O O . ALA A 1 82 ? 5.294 -2.768 3.347 1.00 98.69 82 ALA A O 1
ATOM 619 N N . LYS A 1 83 ? 6.570 -4.347 2.366 1.00 98.62 83 LYS A N 1
ATOM 620 C CA . LYS A 1 83 ? 6.202 -5.430 3.284 1.00 98.62 83 LYS A CA 1
ATOM 621 C C . LYS A 1 83 ? 6.628 -5.125 4.722 1.00 98.62 83 LYS A C 1
ATOM 623 O O . LYS A 1 83 ? 5.858 -5.373 5.652 1.00 98.62 83 LYS A O 1
ATOM 628 N N . GLU A 1 84 ? 7.838 -4.610 4.925 1.00 98.56 84 GLU A N 1
ATOM 629 C CA . GLU A 1 84 ? 8.313 -4.243 6.262 1.00 98.56 84 GLU A CA 1
ATOM 630 C C . GLU A 1 84 ? 7.487 -3.110 6.874 1.00 98.56 84 GLU A C 1
ATOM 632 O O . GLU A 1 84 ? 7.126 -3.190 8.050 1.00 98.56 84 GLU A O 1
ATOM 637 N N . ILE A 1 85 ? 7.147 -2.092 6.080 1.00 98.50 85 ILE A N 1
ATOM 638 C CA . ILE A 1 85 ? 6.326 -0.959 6.518 1.00 98.50 85 ILE A CA 1
ATOM 639 C C . ILE A 1 85 ? 4.953 -1.437 6.973 1.00 98.50 85 ILE A C 1
ATOM 641 O O . ILE A 1 85 ? 4.587 -1.171 8.115 1.00 98.50 85 ILE A O 1
ATOM 645 N N . VAL A 1 86 ? 4.218 -2.181 6.139 1.00 98.31 86 VAL A N 1
ATOM 646 C CA . VAL A 1 86 ? 2.858 -2.615 6.503 1.00 98.31 86 VAL A CA 1
ATOM 647 C C . VAL A 1 86 ? 2.863 -3.551 7.715 1.00 98.31 86 VAL A C 1
ATOM 649 O O . VAL A 1 86 ? 1.982 -3.475 8.557 1.00 98.31 86 VAL A O 1
ATOM 652 N N . THR A 1 87 ? 3.902 -4.378 7.879 1.00 97.69 87 THR A N 1
ATOM 653 C CA . THR A 1 87 ? 4.002 -5.293 9.032 1.00 97.69 87 THR A CA 1
ATOM 654 C C . THR A 1 87 ? 4.311 -4.558 10.343 1.00 97.69 87 THR A C 1
ATOM 656 O O . THR A 1 87 ? 3.957 -5.044 11.415 1.00 97.69 87 THR A O 1
ATOM 659 N N . ARG A 1 88 ? 5.012 -3.417 10.288 1.00 97.19 88 ARG A N 1
ATOM 660 C CA . ARG A 1 88 ? 5.454 -2.676 11.485 1.00 97.19 88 ARG A CA 1
ATOM 661 C C . ARG A 1 88 ? 4.575 -1.480 11.839 1.00 97.19 88 ARG A C 1
ATOM 663 O O . ARG A 1 88 ? 4.559 -1.089 13.001 1.00 97.19 88 ARG A O 1
ATOM 670 N N . GLN A 1 89 ? 3.957 -0.854 10.843 1.00 96.69 89 GLN A N 1
ATOM 671 C CA . GLN A 1 89 ? 3.318 0.462 10.956 1.00 96.69 89 GLN A CA 1
ATOM 672 C C . GLN A 1 89 ? 1.912 0.511 10.343 1.00 96.69 89 GLN A C 1
ATOM 674 O O . GLN A 1 89 ? 1.275 1.559 10.433 1.00 96.69 89 GLN A O 1
ATOM 679 N N . GLY A 1 90 ? 1.469 -0.571 9.690 1.00 84.12 90 GLY A N 1
ATOM 680 C CA . GLY A 1 90 ? 0.121 -0.691 9.131 1.00 84.12 90 GLY A CA 1
ATOM 681 C C . GLY A 1 90 ? -0.969 -0.675 10.193 1.00 84.12 90 GLY A C 1
ATOM 682 O O . GLY A 1 90 ? -0.701 -1.091 11.342 1.00 84.12 90 GLY A O 1
#